Protein AF-X0YFK6-F1 (afdb_monomer)

Foldseek 3Di:
DPPPAAEDEDALVCLVVLQVVVVVCVVVVAAHYEYEYPDQDPDRDPVSVVSNPPPGNHHYHYDYDDDDPDPVSVVVSVVVVPPD

pLDDT: mean 81.28, std 11.42, range [40.47, 91.75]

Organism: NCBI:txid412755

Secondary structure (DSSP, 8-state):
-----EEEEE-TT-HHHHHHHHHHHHHTT--EEEEEESS--SS--HHHHHHHHTT-SSEEEE------SSHHHHHHHHHHH---

Nearest PDB structures (foldseek):
  5nez-assembly1_F  TM=7.200E-01  e=2.993E-01  Methanothermobacter thermautotrophicus str. Delta H
  4e0b-assembly2_D  TM=4.916E-01  e=4.326E+00  Vibrio vulnificus CMCP6
  6o7a-assembly1_B  TM=5.064E-01  e=4.961E+00  Lotus japonicus

Structure (mmCIF, N/CA/C/O backbone):
data_AF-X0YFK6-F1
#
_entry.id   AF-X0YFK6-F1
#
loop_
_atom_site.group_PDB
_atom_site.id
_atom_site.type_symbol
_atom_site.label_atom_id
_atom_site.label_alt_id
_atom_site.label_comp_id
_atom_site.label_asym_id
_atom_site.label_entity_id
_atom_site.label_seq_id
_atom_site.pdbx_PDB_ins_code
_atom_site.Cartn_x
_atom_site.Cartn_y
_atom_site.Cartn_z
_atom_site.occupancy
_atom_site.B_iso_or_equiv
_atom_site.auth_seq_id
_atom_site.auth_comp_id
_atom_site.auth_asym_id
_atom_site.auth_atom_id
_atom_site.pdbx_PDB_model_num
ATOM 1 N N . MET A 1 1 ? -22.839 -5.912 -4.079 1.00 40.47 1 MET A N 1
ATOM 2 C CA . MET A 1 1 ? -21.477 -6.034 -4.644 1.00 40.47 1 MET A CA 1
ATOM 3 C C . MET A 1 1 ? -20.793 -4.672 -4.563 1.00 40.47 1 MET A C 1
ATOM 5 O O . MET A 1 1 ? -20.950 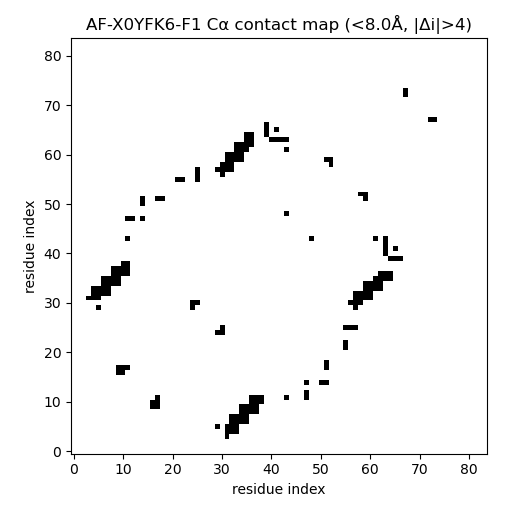-3.852 -5.453 1.00 40.47 1 MET A O 1
ATOM 9 N N . SER A 1 2 ? -20.140 -4.383 -3.434 1.00 44.00 2 SER A N 1
ATOM 10 C CA . SER A 1 2 ? -19.445 -3.109 -3.196 1.00 44.00 2 SER A CA 1
ATOM 11 C C . SER A 1 2 ? -18.008 -3.218 -3.720 1.00 44.00 2 SER A C 1
ATOM 13 O O . SER A 1 2 ? -17.089 -3.504 -2.961 1.00 44.00 2 SER A O 1
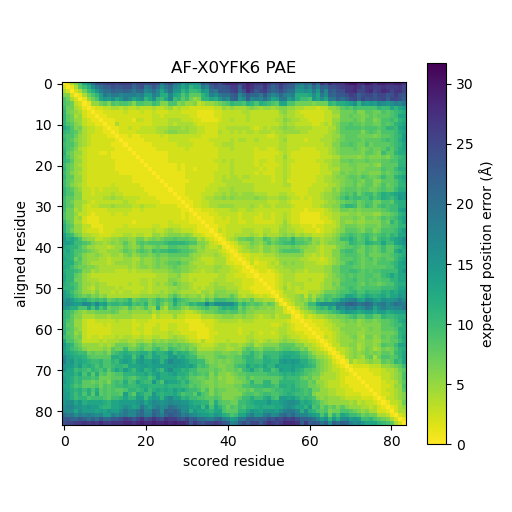ATOM 15 N N . TYR A 1 3 ? -17.833 -3.087 -5.037 1.00 50.81 3 TYR A N 1
ATOM 16 C CA . TYR A 1 3 ? -16.522 -3.141 -5.707 1.00 50.81 3 TYR A CA 1
ATOM 17 C C . TYR A 1 3 ? -15.815 -1.777 -5.765 1.00 50.81 3 TYR A C 1
ATOM 19 O O . TYR A 1 3 ? -14.900 -1.591 -6.563 1.00 50.81 3 TYR A O 1
ATOM 27 N N . PHE A 1 4 ? -16.219 -0.804 -4.943 1.00 53.84 4 PHE A N 1
ATOM 28 C CA . PHE A 1 4 ? -15.427 0.413 -4.780 1.00 53.84 4 PHE A CA 1
ATOM 29 C C . PHE A 1 4 ? -14.230 0.105 -3.879 1.00 53.84 4 PHE A C 1
ATOM 31 O O . PHE A 1 4 ? -14.215 0.395 -2.687 1.00 53.84 4 PHE A O 1
ATOM 38 N N . GLU A 1 5 ? -13.229 -0.539 -4.467 1.00 63.19 5 GLU A N 1
ATOM 39 C CA . GLU A 1 5 ? -11.874 -0.546 -3.937 1.00 63.19 5 GLU A CA 1
ATOM 40 C C . GLU A 1 5 ? -11.281 0.838 -4.208 1.00 63.19 5 GLU A C 1
ATOM 42 O O . GLU A 1 5 ? -11.024 1.211 -5.359 1.00 63.19 5 GLU A O 1
ATOM 47 N N . SER A 1 6 ? -11.089 1.637 -3.160 1.00 77.88 6 SER A N 1
ATOM 48 C CA . SER A 1 6 ? -10.421 2.928 -3.309 1.00 77.88 6 SER A CA 1
ATOM 49 C C . SER A 1 6 ? -8.933 2.682 -3.526 1.00 77.88 6 SER A C 1
ATOM 51 O O . SER A 1 6 ? -8.211 2.287 -2.610 1.00 77.88 6 SER A O 1
ATOM 53 N N . ARG A 1 7 ? -8.473 2.894 -4.761 1.00 88.81 7 ARG A N 1
ATOM 54 C CA . ARG A 1 7 ? -7.044 2.891 -5.082 1.00 88.81 7 ARG A CA 1
ATOM 55 C C . ARG A 1 7 ? -6.408 4.163 -4.552 1.00 88.81 7 ARG A C 1
ATOM 57 O O . ARG A 1 7 ? -6.876 5.265 -4.837 1.00 88.81 7 ARG A O 1
ATOM 64 N N . LEU A 1 8 ? -5.343 4.000 -3.784 1.00 89.56 8 LEU A N 1
ATOM 65 C CA . LEU A 1 8 ? -4.661 5.076 -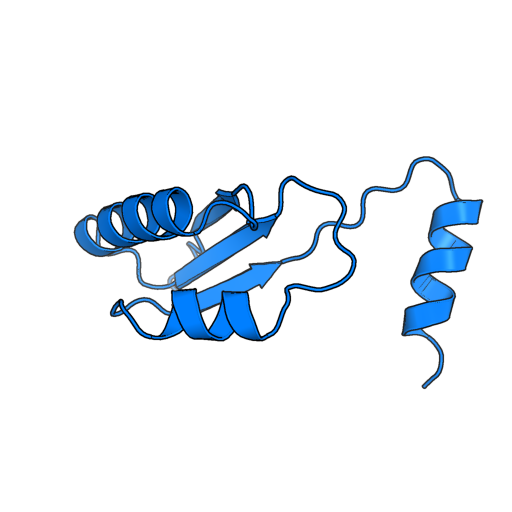3.097 1.00 89.56 8 LEU A CA 1
ATOM 66 C C . LEU A 1 8 ? -3.180 5.078 -3.494 1.00 89.56 8 LEU A C 1
ATOM 68 O O . LEU A 1 8 ? -2.392 4.307 -2.943 1.00 89.56 8 LEU A O 1
ATOM 72 N N . PRO A 1 9 ? -2.778 5.958 -4.429 1.00 90.12 9 PRO A N 1
ATOM 73 C CA . PRO A 1 9 ? -1.375 6.144 -4.762 1.00 90.12 9 PRO A CA 1
ATOM 74 C C . PRO A 1 9 ? -0.626 6.753 -3.575 1.00 90.12 9 PRO A C 1
ATOM 76 O O . PRO A 1 9 ? -0.967 7.864 -3.151 1.00 90.12 9 PRO A O 1
ATOM 79 N N . VAL A 1 10 ? 0.396 6.074 -3.062 1.00 89.44 10 VAL A N 1
ATOM 80 C CA . VAL A 1 10 ? 1.157 6.465 -1.862 1.00 89.44 10 VAL A CA 1
ATOM 81 C C . VAL A 1 10 ? 2.659 6.374 -2.098 1.00 89.44 10 VAL A C 1
ATOM 83 O O . VAL A 1 10 ? 3.123 5.584 -2.922 1.00 89.44 10 VAL A O 1
ATOM 86 N N . ASP A 1 11 ? 3.423 7.181 -1.371 1.00 89.06 11 ASP A N 1
ATOM 87 C CA . ASP A 1 11 ? 4.837 6.890 -1.169 1.00 89.06 11 ASP A CA 1
ATOM 88 C C . ASP A 1 11 ? 4.956 5.823 -0.074 1.00 89.06 11 ASP A C 1
ATOM 90 O O . ASP A 1 11 ? 4.545 6.048 1.062 1.00 89.06 11 ASP A O 1
ATOM 94 N N . ILE A 1 12 ? 5.451 4.636 -0.429 1.00 87.31 12 ILE A N 1
ATOM 95 C CA . ILE A 1 12 ? 5.457 3.470 0.468 1.00 87.31 12 ILE A CA 1
ATOM 96 C C . ILE A 1 12 ? 6.442 3.635 1.635 1.00 87.31 12 ILE A C 1
ATOM 98 O O . ILE A 1 12 ? 6.321 2.945 2.645 1.00 87.31 12 ILE A O 1
ATOM 102 N N . GLU A 1 13 ? 7.411 4.540 1.487 1.00 86.25 13 GLU A N 1
ATOM 103 C CA . GLU A 1 13 ? 8.420 4.843 2.503 1.00 86.25 13 GLU A CA 1
ATOM 104 C C . GLU A 1 13 ? 7.877 5.806 3.571 1.00 86.25 13 GLU A C 1
ATOM 106 O O . GLU A 1 13 ? 8.342 5.799 4.711 1.00 86.25 13 GLU A O 1
ATOM 111 N N . ASN A 1 14 ? 6.833 6.577 3.245 1.00 90.19 14 ASN A N 1
ATOM 112 C CA . ASN A 1 14 ? 6.213 7.539 4.150 1.00 90.19 14 ASN A CA 1
ATOM 113 C C . ASN A 1 14 ? 5.020 6.925 4.900 1.00 90.19 14 ASN A C 1
ATOM 115 O O . ASN A 1 14 ? 3.850 7.156 4.583 1.00 90.19 14 ASN A O 1
ATOM 119 N N . ILE A 1 15 ? 5.325 6.127 5.925 1.00 89.00 15 ILE A N 1
ATOM 120 C CA . ILE A 1 15 ? 4.315 5.436 6.741 1.00 89.00 15 ILE A CA 1
ATOM 121 C C . ILE A 1 15 ? 3.324 6.402 7.397 1.00 89.00 15 ILE A C 1
ATOM 123 O O . ILE A 1 15 ? 2.132 6.097 7.460 1.00 89.00 15 ILE A O 1
ATOM 127 N N . ASP A 1 16 ? 3.785 7.561 7.863 1.00 90.19 16 ASP A N 1
ATOM 128 C CA . ASP A 1 16 ? 2.923 8.527 8.546 1.00 90.19 16 ASP A CA 1
ATOM 129 C C . ASP A 1 16 ? 1.889 9.135 7.589 1.00 90.19 16 ASP A C 1
ATOM 131 O O . ASP A 1 16 ? 0.713 9.264 7.940 1.00 90.19 16 ASP A O 1
ATOM 135 N N . GLU A 1 17 ? 2.281 9.435 6.344 1.00 91.75 17 GLU A N 1
ATOM 136 C CA . GLU A 1 17 ? 1.339 9.860 5.301 1.00 91.75 17 GLU A CA 1
ATOM 137 C C . GLU A 1 17 ? 0.295 8.772 5.026 1.00 91.75 17 GLU A C 1
ATOM 139 O O . GLU A 1 17 ? -0.906 9.061 4.977 1.00 91.75 17 GLU A O 1
ATOM 144 N N . ILE A 1 18 ? 0.738 7.519 4.879 1.00 91.38 18 ILE A N 1
ATOM 145 C CA . ILE A 1 18 ? -0.151 6.380 4.625 1.00 91.38 18 ILE A CA 1
ATOM 146 C C . ILE A 1 18 ? -1.182 6.272 5.748 1.00 91.38 18 ILE A C 1
ATOM 148 O O . ILE A 1 18 ? -2.382 6.282 5.474 1.00 91.38 18 ILE A O 1
ATOM 152 N N . LYS A 1 19 ? -0.744 6.247 7.009 1.00 90.62 19 LYS A N 1
ATOM 153 C CA . LYS A 1 19 ? -1.634 6.140 8.173 1.00 90.62 19 LYS A CA 1
ATOM 154 C C . LYS A 1 19 ? -2.661 7.264 8.227 1.00 90.62 19 LYS A C 1
ATOM 156 O O . LYS A 1 19 ? -3.847 6.996 8.415 1.00 90.62 19 LYS A O 1
ATOM 161 N N . ASN A 1 20 ? -2.236 8.508 8.005 1.00 91.25 20 ASN A N 1
ATOM 162 C CA . ASN A 1 20 ? -3.137 9.661 8.009 1.00 91.25 20 ASN A CA 1
ATOM 163 C C . ASN A 1 20 ? -4.230 9.540 6.939 1.00 91.25 20 ASN A C 1
ATOM 165 O O . ASN A 1 20 ? -5.408 9.778 7.215 1.00 91.25 20 ASN A O 1
ATOM 169 N N . ARG A 1 21 ? -3.860 9.121 5.726 1.00 91.25 21 ARG A N 1
ATOM 170 C CA . ARG A 1 21 ? -4.815 8.946 4.623 1.00 91.25 21 ARG A CA 1
ATOM 171 C C . ARG A 1 21 ? -5.746 7.764 4.855 1.00 91.25 21 ARG A C 1
ATOM 173 O O . ARG A 1 21 ? -6.938 7.875 4.593 1.00 91.25 21 ARG A O 1
ATOM 180 N N . LEU A 1 22 ? -5.231 6.658 5.381 1.00 90.75 22 LEU A N 1
ATOM 181 C CA . LEU A 1 22 ? -6.042 5.489 5.699 1.00 90.75 22 LEU A CA 1
ATOM 182 C C . LEU A 1 22 ? -7.048 5.774 6.822 1.00 90.75 22 LEU A C 1
ATOM 184 O O . LEU A 1 22 ? -8.203 5.372 6.708 1.00 90.75 22 LEU A O 1
ATOM 188 N N . LYS A 1 23 ? -6.655 6.531 7.853 1.00 91.19 23 LYS A N 1
ATOM 189 C CA . LYS A 1 23 ? -7.565 7.005 8.905 1.00 91.19 23 LYS A CA 1
ATOM 190 C C . LYS A 1 23 ? -8.682 7.878 8.334 1.00 91.19 23 LYS A C 1
ATOM 192 O O . LYS A 1 23 ? -9.841 7.723 8.705 1.00 91.19 23 LYS A O 1
ATOM 197 N N . PHE A 1 24 ? -8.351 8.766 7.398 1.00 89.88 24 PHE A N 1
ATOM 198 C CA . PHE A 1 24 ? -9.357 9.556 6.689 1.00 89.88 24 PHE A CA 1
ATOM 199 C C . PHE A 1 24 ? -10.319 8.666 5.886 1.00 89.88 24 PHE A C 1
ATOM 201 O O . PHE A 1 24 ? -11.532 8.853 5.935 1.00 89.88 24 PHE A O 1
ATOM 208 N N . CYS A 1 25 ? -9.809 7.646 5.193 1.00 89.44 25 CYS A N 1
ATOM 209 C CA . CYS A 1 25 ? -10.657 6.694 4.478 1.00 89.44 25 CYS A CA 1
ATOM 210 C C . CYS A 1 25 ? -11.557 5.868 5.415 1.00 89.44 25 CYS A C 1
ATOM 212 O O . CYS A 1 25 ? -12.722 5.643 5.089 1.00 89.44 25 CYS A O 1
ATOM 214 N N . G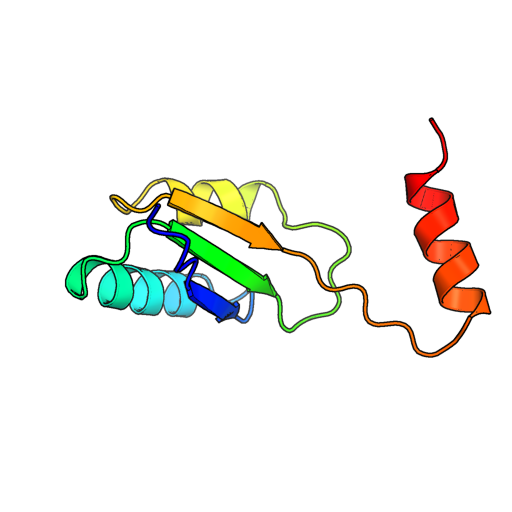LU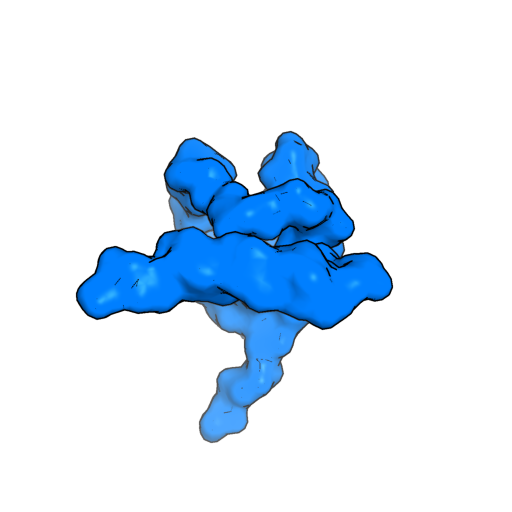 A 1 26 ? -11.053 5.465 6.583 1.00 88.69 26 GLU A N 1
ATOM 215 C CA . GLU A 1 26 ? -11.846 4.799 7.622 1.00 88.69 26 GLU A CA 1
ATOM 216 C C . GLU A 1 26 ? -13.001 5.697 8.099 1.00 88.69 26 GLU A C 1
ATOM 218 O O . GLU A 1 26 ? -14.141 5.239 8.179 1.00 88.69 26 GLU A O 1
ATOM 223 N N . GLN A 1 27 ? -12.741 6.990 8.327 1.00 90.62 27 GLN A N 1
ATOM 224 C CA . GLN A 1 27 ? -13.769 7.977 8.692 1.00 90.62 27 GLN A CA 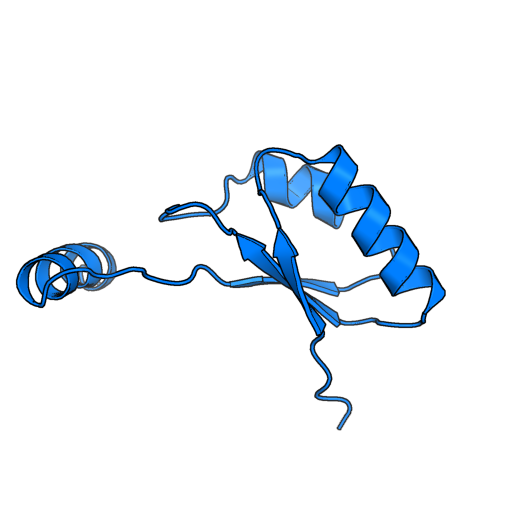1
ATOM 225 C C . GLN A 1 27 ? -14.848 8.146 7.613 1.00 90.62 27 GLN A C 1
ATOM 227 O O . GLN A 1 27 ? -16.006 8.400 7.936 1.00 90.62 27 GLN A O 1
ATOM 232 N N . LEU A 1 28 ? -14.491 7.964 6.339 1.00 89.25 28 LEU A N 1
ATOM 233 C CA . LEU A 1 28 ? -15.431 7.962 5.214 1.00 89.25 28 LEU A CA 1
ATOM 234 C C . LEU A 1 28 ? -16.196 6.635 5.056 1.00 89.25 28 LEU A C 1
ATOM 236 O O . LEU A 1 28 ? -17.011 6.501 4.144 1.00 89.25 28 LEU A O 1
ATOM 240 N N . GLY A 1 29 ? -15.940 5.643 5.914 1.00 87.50 29 GLY A N 1
ATOM 241 C CA . GLY A 1 29 ? -16.577 4.328 5.852 1.00 87.50 29 GLY A CA 1
ATOM 242 C C . GLY A 1 29 ? -16.049 3.432 4.727 1.00 87.50 29 GLY A C 1
ATOM 243 O O . GLY A 1 29 ? -16.691 2.434 4.385 1.00 87.50 29 GLY A O 1
ATOM 244 N N . ILE A 1 30 ? -14.890 3.760 4.147 1.00 88.06 30 ILE A N 1
ATOM 245 C CA . ILE A 1 30 ? -14.246 2.943 3.117 1.00 88.06 30 ILE A CA 1
ATOM 246 C C . ILE A 1 30 ? -13.611 1.731 3.793 1.00 88.06 30 ILE A C 1
ATOM 248 O O . ILE A 1 30 ? -12.709 1.862 4.612 1.00 88.06 30 ILE A O 1
ATOM 252 N N . LYS A 1 31 ? -14.074 0.535 3.424 1.00 87.38 31 LYS A N 1
ATOM 253 C CA . LYS A 1 31 ? -13.631 -0.720 4.049 1.00 87.38 31 LYS A CA 1
ATOM 254 C C . LYS A 1 31 ? -12.497 -1.419 3.314 1.00 87.38 31 LYS A C 1
ATOM 256 O O . LYS A 1 31 ? -11.815 -2.220 3.932 1.00 87.38 31 LYS A O 1
ATOM 261 N N . ASN A 1 32 ? -12.319 -1.164 2.019 1.00 89.06 32 ASN A N 1
ATOM 262 C CA . ASN A 1 32 ? -11.337 -1.856 1.183 1.00 89.06 32 ASN A CA 1
ATOM 263 C C . ASN A 1 32 ? -10.485 -0.823 0.449 1.00 89.06 32 ASN A C 1
ATOM 265 O O . ASN A 1 32 ? -11.017 -0.011 -0.315 1.00 89.06 32 ASN A O 1
ATOM 269 N N . ILE A 1 33 ? -9.174 -0.857 0.673 1.00 89.75 33 ILE A N 1
ATOM 270 C CA . ILE A 1 33 ? -8.227 0.094 0.088 1.00 89.75 33 ILE A CA 1
ATOM 271 C C . ILE A 1 33 ? -7.105 -0.671 -0.590 1.00 89.75 33 ILE A C 1
ATOM 273 O O . ILE A 1 33 ? -6.525 -1.585 -0.010 1.00 89.75 33 ILE A O 1
ATOM 277 N N . ILE A 1 34 ? -6.777 -0.261 -1.811 1.00 90.75 34 ILE A N 1
ATOM 278 C CA . ILE A 1 34 ? -5.594 -0.744 -2.517 1.00 90.75 34 ILE A CA 1
ATOM 279 C C . ILE A 1 34 ? -4.532 0.344 -2.431 1.00 90.75 34 ILE A C 1
ATOM 281 O O . ILE A 1 34 ? -4.680 1.401 -3.041 1.00 90.75 34 ILE A O 1
ATOM 285 N N . LEU A 1 35 ? -3.449 0.081 -1.711 1.00 90.56 35 LEU A N 1
ATOM 286 C CA . LEU A 1 35 ? -2.265 0.926 -1.724 1.00 90.56 35 LEU A CA 1
ATOM 287 C C . LEU A 1 35 ? -1.465 0.672 -3.002 1.00 90.56 35 LEU A C 1
ATOM 289 O O . LEU A 1 35 ? -1.068 -0.460 -3.295 1.00 90.56 35 LEU A O 1
ATOM 293 N N . GLU A 1 36 ? -1.226 1.744 -3.752 1.00 90.06 36 GLU A N 1
ATOM 294 C CA . GLU A 1 36 ? -0.436 1.733 -4.981 1.00 90.06 36 GLU A CA 1
ATOM 295 C C . GLU A 1 36 ? 0.854 2.534 -4.762 1.00 90.06 36 GLU A C 1
ATOM 297 O O . GLU A 1 36 ? 0.818 3.767 -4.735 1.00 90.06 36 GLU A O 1
ATOM 302 N N . PRO A 1 37 ? 2.010 1.873 -4.599 1.00 89.25 37 PRO A N 1
ATOM 303 C CA . PRO A 1 37 ? 3.288 2.559 -4.501 1.00 89.25 37 PRO A CA 1
ATOM 304 C C . PRO A 1 37 ? 3.536 3.430 -5.738 1.00 89.25 37 PRO A C 1
ATOM 306 O O . PRO A 1 37 ? 3.421 2.971 -6.878 1.00 89.25 37 PRO A O 1
ATOM 309 N N . LYS A 1 38 ? 3.887 4.698 -5.519 1.00 85.94 38 LYS A N 1
ATOM 310 C CA . LYS A 1 38 ? 4.280 5.621 -6.596 1.00 85.94 38 LYS A CA 1
ATOM 311 C C . LYS A 1 38 ? 5.688 5.337 -7.121 1.00 85.94 38 LYS A C 1
ATOM 313 O O . LYS A 1 38 ? 5.964 5.653 -8.283 1.00 85.94 38 LYS A O 1
ATOM 318 N N . ASN A 1 39 ? 6.538 4.759 -6.276 1.00 81.12 39 ASN A N 1
ATOM 319 C CA . ASN A 1 39 ? 7.930 4.439 -6.575 1.00 81.12 39 ASN A CA 1
ATOM 320 C C . ASN A 1 39 ? 8.012 3.101 -7.322 1.00 81.12 39 ASN A C 1
ATOM 322 O O . ASN A 1 39 ? 7.137 2.243 -7.183 1.00 81.12 39 ASN A O 1
ATOM 326 N N . GLU A 1 40 ? 9.064 2.916 -8.120 1.00 75.94 40 GLU A N 1
ATOM 327 C CA . GLU A 1 40 ? 9.327 1.645 -8.798 1.00 75.94 40 GLU A CA 1
ATOM 328 C C . GLU A 1 40 ? 9.823 0.607 -7.787 1.00 75.94 40 GLU A C 1
ATOM 330 O O . GLU A 1 40 ? 11.022 0.430 -7.593 1.00 75.94 40 GLU A O 1
ATOM 335 N N . ILE A 1 41 ? 8.886 -0.076 -7.132 1.00 78.88 41 ILE A N 1
ATOM 336 C CA . ILE A 1 41 ? 9.191 -1.213 -6.265 1.00 78.88 41 ILE A CA 1
ATOM 337 C C . ILE A 1 41 ? 8.738 -2.507 -6.933 1.00 78.88 41 ILE A C 1
ATOM 339 O O . ILE A 1 41 ? 7.675 -2.555 -7.545 1.00 78.88 41 ILE A O 1
ATOM 343 N N . ASP A 1 42 ? 9.525 -3.571 -6.794 1.00 74.69 42 ASP A N 1
ATOM 344 C CA . ASP A 1 42 ? 9.152 -4.902 -7.292 1.00 74.69 42 ASP A CA 1
ATOM 345 C C . ASP A 1 42 ? 8.350 -5.698 -6.241 1.00 74.69 42 ASP A C 1
ATOM 347 O O . ASP A 1 42 ? 7.622 -6.633 -6.577 1.00 74.69 42 ASP A O 1
ATOM 351 N N . ARG A 1 43 ? 8.465 -5.326 -4.956 1.00 80.12 43 ARG A N 1
ATOM 352 C CA . ARG A 1 43 ? 7.737 -5.930 -3.833 1.00 80.12 43 ARG A CA 1
ATOM 353 C C . ARG A 1 43 ? 7.526 -4.910 -2.714 1.00 80.12 43 ARG A C 1
ATOM 355 O O . ARG A 1 43 ? 8.423 -4.123 -2.433 1.00 80.12 43 ARG A O 1
ATOM 362 N N . VAL A 1 44 ? 6.374 -4.953 -2.044 1.00 82.75 44 VAL A N 1
ATOM 363 C CA . VAL A 1 44 ? 6.166 -4.215 -0.787 1.00 82.75 44 VAL A CA 1
ATOM 364 C C . VAL A 1 44 ? 6.929 -4.939 0.329 1.00 82.75 44 VAL A C 1
ATOM 366 O O . VAL A 1 44 ? 6.701 -6.142 0.507 1.00 82.75 44 VAL A O 1
ATOM 369 N N . PRO A 1 45 ? 7.824 -4.262 1.071 1.00 83.88 45 PRO A N 1
ATOM 370 C CA . PRO A 1 45 ? 8.527 -4.879 2.192 1.00 83.88 45 PRO A CA 1
ATOM 371 C C . PRO A 1 45 ? 7.551 -5.380 3.264 1.00 83.88 45 PRO A C 1
ATOM 373 O O . PRO A 1 45 ? 6.553 -4.720 3.564 1.00 83.88 45 PRO A O 1
ATOM 376 N N . SER A 1 46 ? 7.848 -6.532 3.870 1.00 83.75 46 SER A N 1
ATOM 377 C CA . SER A 1 46 ? 7.021 -7.139 4.928 1.00 83.75 46 SER A CA 1
ATOM 378 C C . SER A 1 46 ? 6.777 -6.192 6.098 1.00 83.75 46 SER A C 1
ATOM 380 O O . SER A 1 46 ? 5.669 -6.121 6.619 1.00 83.75 46 SER A O 1
ATOM 382 N N . ASP A 1 47 ? 7.792 -5.418 6.468 1.00 86.06 47 ASP A N 1
ATOM 383 C CA . ASP A 1 47 ? 7.736 -4.535 7.630 1.00 86.06 47 ASP A CA 1
ATOM 384 C C . ASP A 1 47 ? 6.736 -3.398 7.419 1.00 86.06 47 ASP A C 1
ATOM 3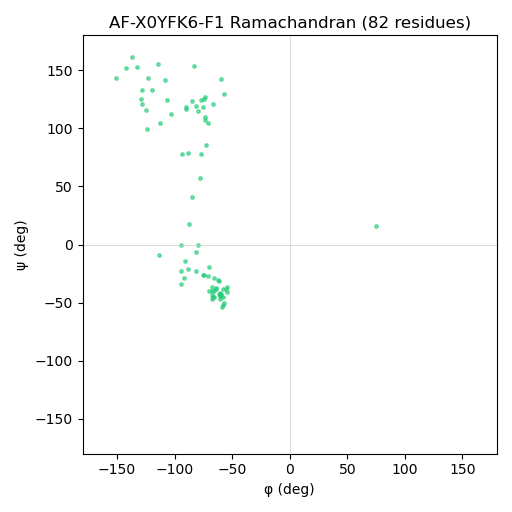86 O O . ASP A 1 47 ? 6.028 -3.007 8.345 1.00 86.06 47 ASP A O 1
ATOM 390 N N . ILE A 1 48 ? 6.642 -2.892 6.185 1.00 84.00 48 ILE A N 1
ATOM 391 C CA . ILE A 1 48 ? 5.662 -1.871 5.808 1.00 84.00 48 ILE A CA 1
ATOM 392 C C . ILE A 1 48 ? 4.256 -2.450 5.897 1.00 84.00 48 ILE A C 1
ATOM 394 O O . ILE A 1 48 ? 3.367 -1.833 6.478 1.00 84.00 48 ILE A O 1
ATOM 398 N N . ARG A 1 49 ? 4.071 -3.665 5.376 1.00 83.81 49 ARG A N 1
ATOM 399 C CA . ARG A 1 49 ? 2.788 -4.360 5.426 1.00 83.81 49 ARG A CA 1
ATOM 400 C C . ARG A 1 49 ? 2.295 -4.527 6.865 1.00 83.81 49 ARG A C 1
ATOM 402 O O . ARG A 1 49 ? 1.192 -4.089 7.173 1.00 83.81 49 ARG A O 1
ATOM 409 N N . CYS A 1 50 ? 3.148 -5.033 7.755 1.00 84.00 50 CYS A N 1
ATOM 410 C CA . CYS A 1 50 ? 2.824 -5.178 9.175 1.00 84.00 50 CYS A CA 1
ATOM 411 C C . CYS A 1 50 ? 2.491 -3.834 9.844 1.00 84.00 50 CYS A C 1
ATOM 413 O O . CYS A 1 50 ? 1.538 -3.743 10.612 1.00 84.00 50 CYS A O 1
ATOM 415 N N . LYS A 1 51 ? 3.255 -2.772 9.556 1.00 84.50 51 LYS A N 1
ATOM 416 C CA . LYS A 1 51 ? 3.032 -1.442 10.154 1.00 84.50 51 LYS A CA 1
ATOM 417 C C . LYS A 1 51 ? 1.708 -0.804 9.739 1.00 84.50 51 LYS A C 1
ATOM 419 O O . LYS A 1 51 ? 1.173 0.011 10.483 1.00 84.50 51 LYS A O 1
ATOM 424 N N . VAL A 1 52 ? 1.221 -1.130 8.547 1.00 83.62 52 VAL A N 1
ATOM 425 C CA . VAL A 1 52 ? 0.044 -0.497 7.951 1.00 83.62 52 VAL A CA 1
ATOM 426 C C . VAL A 1 52 ? -1.236 -1.295 8.233 1.00 83.62 52 VAL A C 1
ATOM 428 O O . VAL A 1 52 ? -2.284 -0.694 8.447 1.00 83.62 52 VAL A O 1
ATOM 431 N N . GLU A 1 53 ? -1.159 -2.629 8.301 1.00 80.50 53 GLU A N 1
ATOM 432 C CA . GLU A 1 53 ? -2.315 -3.503 8.572 1.00 80.50 53 GLU A CA 1
ATOM 433 C C . GLU A 1 53 ? -2.772 -3.487 10.046 1.00 80.50 53 GLU A C 1
ATOM 435 O O . GLU A 1 53 ? -3.946 -3.713 10.322 1.00 80.50 53 GLU A O 1
ATOM 440 N N . ASN A 1 54 ? -1.887 -3.186 11.002 1.00 72.56 54 ASN A N 1
ATOM 441 C CA . ASN A 1 54 ? -2.169 -3.389 12.431 1.00 72.56 54 ASN A CA 1
ATOM 442 C C . ASN A 1 54 ? -3.004 -2.291 13.120 1.00 72.56 54 ASN A C 1
ATOM 444 O O . ASN A 1 54 ? -3.354 -2.453 14.288 1.00 72.56 54 ASN A O 1
ATOM 448 N N . GLU A 1 55 ? -3.317 -1.176 12.455 1.00 67.06 55 GLU A N 1
ATOM 449 C CA . GLU A 1 55 ? -3.821 0.021 13.153 1.00 67.06 55 GLU A CA 1
ATOM 450 C C . GLU A 1 55 ? -5.270 0.413 12.834 1.00 67.06 55 GLU A C 1
ATOM 452 O O . GLU A 1 55 ? -5.810 1.288 13.509 1.00 67.06 55 GLU A O 1
ATOM 457 N N . LEU A 1 56 ? -5.926 -0.202 11.843 1.00 73.44 56 LEU A N 1
ATOM 458 C CA . LEU A 1 56 ? -7.185 0.319 11.292 1.00 73.44 56 LEU A CA 1
ATOM 459 C C . LEU A 1 56 ? -8.189 -0.787 10.939 1.00 73.44 56 LEU A C 1
ATOM 461 O O . LEU A 1 56 ? -7.810 -1.895 10.566 1.00 73.44 56 LEU A O 1
ATOM 465 N N . LYS A 1 57 ? -9.494 -0.483 10.995 1.00 83.50 57 LYS A N 1
ATOM 466 C CA . LYS A 1 57 ? -10.587 -1.424 10.663 1.00 83.50 57 LYS A CA 1
ATOM 467 C C . LYS A 1 57 ? -10.891 -1.461 9.162 1.00 83.50 57 LYS A C 1
ATOM 469 O O . LYS A 1 57 ? -12.052 -1.489 8.746 1.00 83.50 57 LYS A O 1
ATOM 474 N N . ILE A 1 58 ? -9.843 -1.443 8.350 1.00 86.25 58 ILE A N 1
ATOM 475 C CA . ILE A 1 58 ? -9.914 -1.447 6.891 1.00 86.25 58 ILE A CA 1
ATOM 476 C C . ILE A 1 58 ? -9.124 -2.634 6.341 1.00 86.25 58 ILE A C 1
ATOM 478 O O . ILE A 1 58 ? -8.068 -2.995 6.852 1.00 86.25 58 ILE A O 1
ATOM 482 N N . ASN A 1 59 ? -9.623 -3.232 5.268 1.00 88.12 59 ASN A N 1
ATOM 483 C CA . ASN A 1 59 ? -8.902 -4.245 4.516 1.00 88.12 59 ASN A CA 1
ATOM 484 C C . ASN A 1 59 ? -7.930 -3.543 3.573 1.00 88.12 59 ASN A C 1
ATOM 486 O O . ASN A 1 59 ? -8.341 -2.768 2.701 1.00 88.12 59 ASN A O 1
ATOM 490 N N . ILE A 1 60 ? -6.644 -3.821 3.758 1.00 88.75 60 ILE A N 1
ATOM 491 C CA . ILE A 1 60 ? -5.572 -3.205 2.988 1.00 88.75 60 ILE A CA 1
ATOM 492 C C . ILE A 1 60 ? -5.021 -4.234 2.016 1.00 88.75 60 ILE A C 1
ATOM 494 O O . ILE A 1 60 ? -4.580 -5.319 2.388 1.00 88.75 60 ILE A O 1
ATOM 498 N N . TYR A 1 61 ? -5.038 -3.863 0.748 1.00 88.75 61 TYR A N 1
ATOM 499 C CA . TYR A 1 61 ? -4.449 -4.612 -0.342 1.00 88.75 61 TYR A CA 1
ATOM 500 C C . TYR A 1 61 ? -3.304 -3.797 -0.926 1.00 88.75 61 TYR A C 1
ATOM 502 O O . TYR A 1 61 ? -3.287 -2.570 -0.850 1.00 88.75 61 TYR A O 1
ATOM 510 N N . PHE A 1 62 ? -2.353 -4.474 -1.556 1.00 87.94 62 PHE A N 1
ATOM 511 C CA . PHE A 1 62 ? -1.235 -3.822 -2.221 1.00 87.94 62 PHE A CA 1
ATOM 512 C C . PHE A 1 62 ? -1.262 -4.171 -3.696 1.00 87.94 62 PHE A C 1
ATOM 514 O O . PHE A 1 62 ? -1.378 -5.342 -4.063 1.00 87.94 62 PHE A O 1
ATOM 521 N N . ARG A 1 63 ? -1.114 -3.155 -4.543 1.00 87.50 63 ARG A N 1
ATOM 522 C CA . ARG A 1 63 ? -0.970 -3.339 -5.982 1.00 87.50 63 ARG A CA 1
ATOM 523 C C . ARG A 1 63 ? 0.301 -2.665 -6.450 1.00 87.50 63 ARG A C 1
ATOM 525 O O . ARG A 1 63 ? 0.441 -1.448 -6.401 1.00 87.50 63 ARG A O 1
ATOM 532 N N . ILE A 1 64 ? 1.214 -3.486 -6.941 1.00 85.62 64 ILE A N 1
ATOM 533 C CA . ILE A 1 64 ? 2.466 -3.028 -7.521 1.00 85.62 64 ILE A CA 1
ATOM 534 C C . ILE A 1 64 ? 2.237 -2.817 -9.010 1.00 85.62 64 ILE A C 1
ATOM 536 O O . ILE A 1 64 ? 1.896 -3.751 -9.736 1.00 85.62 64 ILE A O 1
ATOM 540 N N . ASN A 1 65 ? 2.413 -1.580 -9.461 1.00 77.44 65 ASN A N 1
ATOM 541 C CA . ASN A 1 65 ? 2.292 -1.246 -10.870 1.00 77.44 65 ASN A CA 1
ATOM 542 C C . ASN A 1 65 ? 3.660 -1.393 -11.545 1.00 77.44 65 ASN A C 1
ATOM 544 O O . ASN A 1 65 ? 4.608 -0.678 -11.228 1.00 77.44 65 ASN A O 1
ATOM 548 N N . LEU A 1 66 ? 3.753 -2.317 -12.503 1.00 74.75 66 LEU A N 1
ATOM 549 C CA . LEU A 1 66 ? 4.940 -2.478 -13.338 1.00 74.75 66 LEU A CA 1
ATOM 550 C C . LEU A 1 66 ? 5.048 -1.291 -14.299 1.00 74.75 66 LEU A C 1
ATOM 552 O O . LEU A 1 66 ? 4.326 -1.217 -15.291 1.00 74.75 66 LEU A O 1
ATOM 556 N N . ARG A 1 67 ? 5.967 -0.366 -14.015 1.00 71.56 67 ARG A N 1
ATOM 557 C CA . ARG A 1 67 ? 6.394 0.644 -14.988 1.00 71.56 67 ARG A CA 1
ATOM 558 C C . ARG A 1 67 ? 7.483 0.042 -15.866 1.00 71.56 67 ARG A C 1
ATOM 560 O O . ARG A 1 67 ? 8.471 -0.494 -15.365 1.00 71.56 67 ARG A O 1
ATOM 567 N N . LEU A 1 68 ? 7.245 0.065 -17.170 1.00 74.94 68 LEU A N 1
ATOM 568 C CA . LEU A 1 68 ? 8.081 -0.568 -18.183 1.00 74.94 68 LEU A CA 1
ATOM 569 C C . LEU A 1 68 ? 8.372 0.480 -19.241 1.00 74.94 68 LEU A C 1
ATOM 571 O O . LEU A 1 68 ? 7.434 1.074 -19.776 1.00 74.94 68 LEU A O 1
ATOM 575 N N . LYS A 1 69 ? 9.650 0.723 -19.527 1.00 77.62 69 LYS A N 1
ATOM 576 C CA . LYS A 1 69 ? 10.044 1.684 -20.561 1.00 77.62 69 LYS A CA 1
ATOM 577 C C . LYS A 1 69 ? 10.222 0.989 -21.906 1.00 77.62 69 LYS A C 1
ATOM 579 O O . LYS A 1 69 ? 9.997 1.606 -22.941 1.00 77.62 69 LYS A O 1
ATOM 584 N N . THR A 1 70 ? 10.584 -0.297 -21.893 1.00 84.62 70 THR A N 1
ATOM 585 C CA . THR A 1 70 ? 10.803 -1.105 -23.103 1.00 84.62 70 THR A CA 1
ATOM 586 C C . THR A 1 70 ? 10.209 -2.509 -22.993 1.00 84.62 70 THR A C 1
ATOM 588 O O . THR A 1 70 ? 9.946 -3.031 -21.904 1.00 84.62 70 THR A O 1
ATOM 591 N N . ILE A 1 71 ? 10.015 -3.156 -24.144 1.00 84.31 71 ILE A N 1
ATOM 592 C CA . ILE A 1 71 ? 9.516 -4.533 -24.198 1.00 84.31 71 ILE A CA 1
ATOM 593 C C . ILE A 1 71 ? 10.572 -5.541 -23.717 1.00 84.31 71 ILE A C 1
ATOM 595 O O . ILE A 1 71 ? 10.235 -6.594 -23.174 1.00 84.31 71 ILE A O 1
ATOM 599 N N . GLU A 1 72 ? 11.856 -5.215 -23.852 1.00 85.25 72 GLU A N 1
ATOM 600 C CA . GLU A 1 72 ? 12.980 -5.991 -23.331 1.00 85.25 72 GLU A CA 1
ATOM 601 C C . GLU A 1 72 ? 13.002 -5.972 -21.800 1.00 85.25 72 GLU A C 1
ATOM 603 O O . GLU A 1 72 ? 13.182 -7.021 -21.174 1.00 85.25 72 GLU A O 1
ATOM 608 N N . GLU A 1 73 ? 12.781 -4.804 -21.185 1.00 81.44 73 GLU A N 1
ATOM 609 C CA . GLU A 1 73 ? 12.616 -4.677 -19.733 1.00 81.44 73 GLU A CA 1
ATOM 610 C C . GLU A 1 73 ? 11.425 -5.489 -19.236 1.00 81.44 73 GLU A C 1
ATOM 612 O O . GLU A 1 73 ? 11.544 -6.206 -18.240 1.00 81.44 73 GLU A O 1
ATOM 617 N N . PHE A 1 74 ? 10.306 -5.440 -19.962 1.00 82.06 74 PHE A N 1
ATOM 618 C CA . PHE A 1 74 ? 9.135 -6.250 -19.649 1.00 82.06 74 PHE A CA 1
ATOM 619 C C . PHE A 1 74 ? 9.468 -7.738 -19.668 1.00 82.06 74 PHE A C 1
ATOM 621 O O . PHE A 1 74 ? 9.307 -8.412 -18.652 1.00 82.06 74 PHE A O 1
ATOM 628 N N . LYS A 1 75 ? 10.041 -8.243 -20.766 1.00 82.62 75 LYS A N 1
ATOM 629 C CA . LYS A 1 75 ? 10.462 -9.649 -20.883 1.00 82.62 75 LYS A CA 1
ATOM 630 C C . LYS A 1 75 ? 11.404 -10.065 -19.747 1.00 82.62 75 LYS A C 1
ATOM 632 O O . LYS A 1 75 ? 11.252 -11.161 -19.210 1.00 82.62 75 LYS A O 1
ATOM 637 N N . LYS A 1 76 ? 12.355 -9.209 -19.350 1.00 81.69 76 LYS A N 1
ATOM 638 C CA . LYS A 1 76 ? 13.269 -9.475 -18.222 1.00 81.69 76 LYS A CA 1
ATOM 639 C C . LYS A 1 76 ? 12.538 -9.525 -16.878 1.00 81.69 76 LYS A C 1
ATOM 641 O O . LYS A 1 76 ? 12.799 -10.439 -16.098 1.00 81.69 76 LYS A O 1
ATOM 646 N N . LYS A 1 77 ? 11.635 -8.575 -16.600 1.00 77.56 77 LYS A N 1
ATOM 647 C CA . LYS A 1 77 ? 10.881 -8.531 -15.337 1.00 77.56 77 LYS A CA 1
ATOM 648 C C . LYS A 1 77 ? 9.912 -9.706 -15.220 1.00 77.56 77 LYS A C 1
ATOM 650 O O . LYS A 1 77 ? 9.950 -10.381 -14.202 1.00 77.56 77 LYS A O 1
ATOM 655 N N . ILE A 1 78 ? 9.130 -10.024 -16.256 1.00 80.44 78 ILE A N 1
ATOM 656 C CA . ILE A 1 78 ? 8.190 -11.162 -16.208 1.00 80.44 78 ILE A CA 1
ATOM 657 C C . ILE A 1 78 ? 8.931 -12.492 -16.060 1.00 80.44 78 ILE A C 1
ATOM 659 O O . ILE A 1 78 ? 8.471 -13.351 -15.320 1.00 80.44 78 ILE A O 1
ATOM 663 N N . LYS A 1 79 ? 10.101 -12.670 -16.698 1.00 78.75 79 LYS A N 1
ATOM 664 C CA . LYS A 1 79 ? 10.912 -13.889 -16.518 1.00 78.75 79 LYS A CA 1
ATOM 665 C C . LYS A 1 79 ? 11.227 -14.179 -15.047 1.00 78.75 79 LYS A C 1
ATOM 667 O O . LYS A 1 79 ? 11.192 -15.338 -14.660 1.00 78.75 79 LYS A O 1
ATOM 672 N N . LYS A 1 80 ? 11.461 -13.151 -14.218 1.00 69.69 80 LYS A N 1
ATOM 673 C CA . LYS A 1 80 ? 11.644 -13.328 -12.764 1.00 69.69 80 LYS A CA 1
ATOM 674 C C . LYS A 1 80 ? 10.401 -13.903 -12.072 1.00 69.69 80 LYS A C 1
ATOM 676 O O . LYS A 1 80 ? 10.545 -14.599 -11.078 1.00 69.69 80 LYS A O 1
ATOM 681 N N . PHE A 1 81 ? 9.208 -13.616 -12.590 1.00 67.00 81 PHE A N 1
ATOM 682 C CA . PHE A 1 81 ? 7.931 -14.110 -12.065 1.00 67.00 81 PHE A CA 1
ATOM 683 C C . PHE A 1 81 ? 7.482 -15.440 -12.700 1.00 67.00 81 PHE A C 1
ATOM 685 O O . PHE A 1 81 ? 6.602 -16.092 -12.152 1.00 67.00 81 PHE A O 1
ATOM 692 N N . ASN A 1 82 ? 8.090 -15.848 -13.823 1.00 63.25 82 ASN A N 1
ATOM 693 C CA . ASN A 1 82 ? 7.749 -17.057 -14.587 1.00 63.25 82 ASN A CA 1
ATOM 694 C C . ASN A 1 82 ? 8.585 -18.301 -14.232 1.00 63.25 82 ASN A C 1
ATOM 696 O O . ASN A 1 82 ? 8.356 -19.344 -14.832 1.00 63.25 82 ASN A O 1
ATOM 700 N N . ASN A 1 83 ? 9.544 -18.225 -13.301 1.00 52.91 83 ASN A N 1
ATOM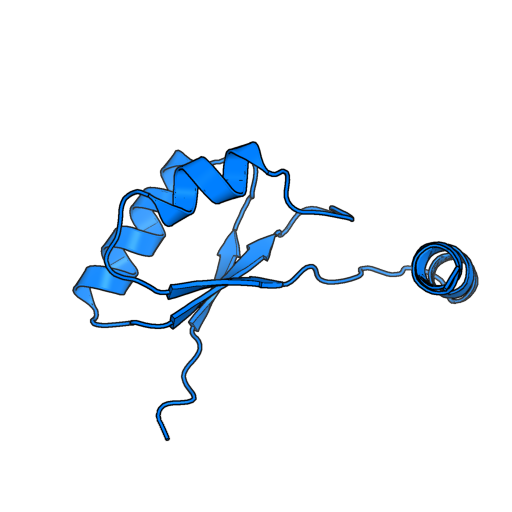 701 C CA . ASN A 1 83 ? 10.293 -19.401 -12.827 1.00 52.91 83 ASN A CA 1
ATOM 702 C C . ASN A 1 83 ? 9.458 -20.240 -11.831 1.00 52.91 83 ASN A C 1
ATOM 704 O O . ASN A 1 83 ? 9.877 -20.436 -10.689 1.00 52.91 83 ASN A O 1
ATOM 708 N N . PHE A 1 84 ? 8.276 -20.683 -12.263 1.00 47.81 84 PHE A N 1
ATOM 709 C CA . PHE A 1 84 ? 7.495 -21.747 -11.629 1.00 47.81 84 PHE A CA 1
ATOM 710 C C . PHE A 1 84 ? 7.726 -23.063 -12.369 1.00 47.81 84 PHE A C 1
ATOM 712 O O . PHE A 1 84 ? 7.770 -23.026 -13.62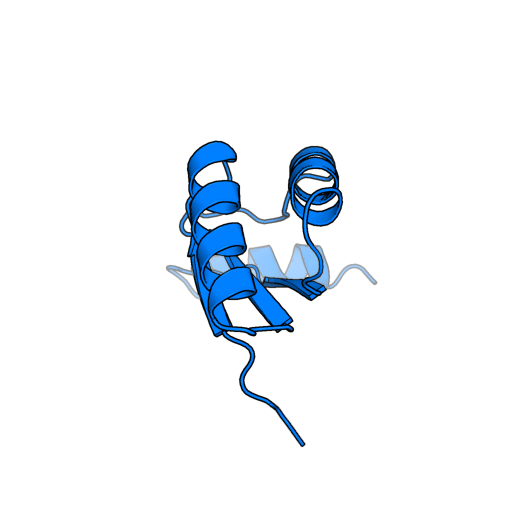0 1.00 47.81 84 PHE A O 1
#

Sequence (84 aa):
MSYFESRLPVDIENIDEIKNRLKFCEQLGIKNIILEPKNEIDRVPSDIRCKVENELKINIYFRINLRLKTIEEFKKKIKKFNNF

Mean predicted aligned error: 7.09 Å

Solvent-accessible surface area (backbone atoms only — not comparable to full-atom values): 5303 Å² total; per-residue (Å²): 136,88,79,74,60,49,74,41,80,36,60,76,86,42,58,68,61,50,50,54,52,50,53,52,37,48,77,72,67,47,50,42,36,30,41,26,50,72,60,94,53,95,67,85,57,68,69,54,52,57,68,63,60,75,78,55,98,47,49,78,44,80,46,76,68,88,84,65,93,44,71,66,56,41,56,57,55,50,51,74,74,58,80,119

Radius of gyration: 14.78 Å; Cα contacts (8 Å, |Δi|>4): 93; chains: 1; bounding box: 35×32×37 Å